Protein AF-A0A2V7X3W1-F1 (afdb_monomer)

Nearest PDB structures (foldseek):
  8ctm-assembly1_B  TM=8.273E-01  e=1.477E-01  Leishmania donovani
  3b9x-assembly1_B  TM=9.143E-01  e=3.402E-01  Escherichia coli K-12
  8ctm-assembly1_C  TM=8.310E-01  e=2.525E-01  Leishmania donovani
  1ezr-assembly1_A  TM=7.830E-01  e=3.205E-01  Leishmania major

Radius of gyration: 19.63 Å; Cα contacts (8 Å, |Δi|>4): 109; chains: 1; bounding box: 45×20×52 Å

pLDDT: mean 96.44, std 4.78, range [58.5, 98.56]

Solvent-accessible surface area (backbone atoms only — not comparable to full-atom values): 4631 Å² total; per-residue (Å²): 126,61,53,46,70,43,78,24,30,64,50,67,40,80,77,51,92,91,48,53,71,38,75,48,66,44,87,81,40,54,46,74,38,68,43,82,58,95,89,47,71,45,76,81,50,70,44,81,48,72,61,79,42,71,45,78,78,47,69,43,62,69,62,47,50,53,51,53,54,31,50,76,73,78,88

Mean predicted aligned error: 4.04 Å

Secondary structure (DSSP, 8-state):
--EEEEEEEEEE--S-TTTTT-EEEESSSEEEEEEEETTEEEEEEEEEPPP-EEEEEEE-HHHHHHHHHHHHTT-

Sequence (75 aa):
SLVTLKDMHVDVETRGEFTRGETVANRMGSDENNVLHGDHYEIEGVIDLKPNARVCLASDADRFLKLFVGRIKGK

Foldseek 3Di:
DQFDWDFWAWDAACDDPPRHRPTDTDPPQWDFPWDDDPPGTDRPDIGGHGGPDIDTPDGPVVVVVVVVVCVVVVD

Structure (mmCIF, N/CA/C/O backbone):
data_AF-A0A2V7X3W1-F1
#
_entry.id   AF-A0A2V7X3W1-F1
#
loop_
_atom_site.group_PDB
_atom_site.id
_atom_site.type_symbol
_atom_site.label_atom_id
_atom_site.label_alt_id
_atom_site.label_comp_id
_atom_site.label_asym_id
_atom_site.label_entity_id
_atom_site.label_seq_id
_atom_site.pdbx_PDB_ins_code
_atom_site.Cartn_x
_atom_site.Cartn_y
_atom_site.Cartn_z
_atom_site.occupancy
_atom_site.B_iso_or_equiv
_atom_site.auth_seq_id
_atom_site.auth_comp_id
_atom_site.auth_asym_id
_atom_site.auth_atom_id
_atom_site.pdbx_PDB_model_num
ATOM 1 N N . SER A 1 1 ? -15.957 1.10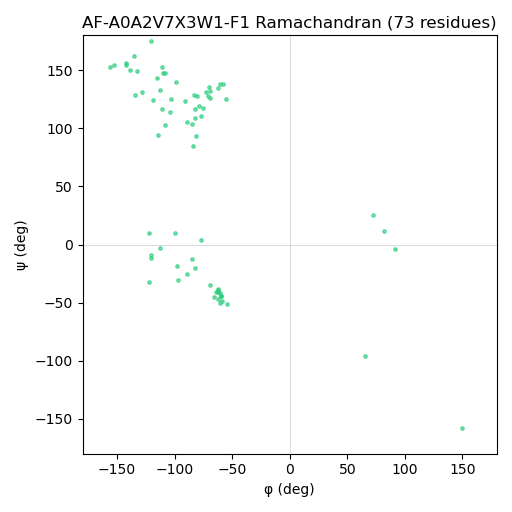2 7.595 1.00 84.12 1 SER A N 1
ATOM 2 C CA . SER A 1 1 ? -14.645 0.440 7.711 1.00 84.12 1 SER A CA 1
ATOM 3 C C . SER A 1 1 ? -13.972 0.889 9.005 1.00 84.12 1 SER A C 1
ATOM 5 O O . SER A 1 1 ? -14.306 1.975 9.459 1.00 84.12 1 SER A O 1
ATOM 7 N N . LEU A 1 2 ? -13.089 0.081 9.609 1.00 95.62 2 LEU A N 1
ATOM 8 C CA . LEU A 1 2 ? -12.208 0.508 10.720 1.00 95.62 2 LEU A CA 1
ATOM 9 C C . LEU A 1 2 ? -10.917 1.168 10.229 1.00 95.62 2 LEU A C 1
ATOM 11 O O . LEU A 1 2 ? -10.176 1.734 11.021 1.00 95.62 2 LEU A O 1
ATOM 15 N N . VAL A 1 3 ? -10.633 1.054 8.935 1.00 97.75 3 VAL A N 1
ATOM 16 C CA . VAL A 1 3 ? -9.419 1.568 8.309 1.00 97.75 3 VAL A CA 1
ATOM 17 C C . VAL A 1 3 ? -9.739 2.198 6.961 1.00 97.75 3 VAL A C 1
ATOM 19 O O . VAL A 1 3 ? -10.674 1.770 6.273 1.00 97.75 3 VAL A O 1
ATOM 22 N N . THR A 1 4 ? -8.945 3.187 6.577 1.00 97.88 4 THR A N 1
ATOM 23 C CA . THR A 1 4 ? -8.904 3.739 5.223 1.00 97.88 4 THR A CA 1
ATOM 24 C C . THR A 1 4 ? -7.849 2.978 4.436 1.00 97.88 4 THR A C 1
ATOM 26 O O . THR A 1 4 ? -6.691 2.916 4.847 1.00 97.88 4 THR A O 1
ATOM 29 N N . LEU A 1 5 ? -8.255 2.386 3.315 1.00 97.75 5 LEU A N 1
ATOM 30 C CA . LEU A 1 5 ? -7.378 1.624 2.431 1.00 97.75 5 LEU A CA 1
ATOM 31 C C . LEU A 1 5 ? -7.143 2.402 1.134 1.00 97.75 5 LEU A C 1
ATOM 33 O O . LEU A 1 5 ? -8.045 3.099 0.669 1.00 97.75 5 LEU A O 1
ATOM 37 N N . LYS A 1 6 ? -5.962 2.244 0.540 1.00 97.62 6 LYS A N 1
ATOM 38 C CA . LYS A 1 6 ? -5.661 2.673 -0.828 1.00 97.62 6 LYS A CA 1
ATOM 39 C C . LYS A 1 6 ? -5.050 1.510 -1.601 1.00 97.62 6 LYS A C 1
ATOM 41 O O . LYS A 1 6 ? -4.121 0.870 -1.112 1.00 97.62 6 LYS A O 1
ATOM 46 N N . ASP A 1 7 ? -5.570 1.253 -2.794 1.00 98.00 7 ASP A N 1
ATOM 47 C CA . ASP A 1 7 ? -5.021 0.245 -3.697 1.00 98.00 7 ASP A CA 1
ATOM 48 C C . ASP A 1 7 ? -3.681 0.750 -4.254 1.00 98.00 7 ASP A C 1
ATOM 50 O O . ASP A 1 7 ? -3.585 1.885 -4.727 1.00 98.00 7 ASP A O 1
ATOM 54 N N . MET A 1 8 ? -2.635 -0.067 -4.134 1.00 98.44 8 MET A N 1
ATOM 55 C CA . MET A 1 8 ? -1.278 0.243 -4.594 1.00 98.44 8 MET A CA 1
ATOM 56 C C . MET A 1 8 ? -0.611 -1.001 -5.183 1.00 98.44 8 MET A C 1
ATOM 58 O O . MET A 1 8 ? -0.965 -2.134 -4.839 1.00 98.44 8 MET A O 1
ATOM 62 N N . HIS A 1 9 ? 0.372 -0.784 -6.057 1.00 98.50 9 HIS A N 1
ATOM 63 C CA . HIS A 1 9 ? 1.370 -1.806 -6.354 1.00 98.50 9 HIS A CA 1
ATOM 64 C C . HIS A 1 9 ? 2.423 -1.781 -5.247 1.00 98.50 9 HIS A C 1
ATOM 66 O O . HIS A 1 9 ? 2.922 -0.711 -4.888 1.00 98.50 9 HIS A O 1
ATOM 72 N N . VAL A 1 10 ? 2.697 -2.941 -4.665 1.00 98.38 10 VAL A N 1
ATOM 73 C CA . VAL A 1 10 ? 3.599 -3.099 -3.531 1.00 98.38 10 VAL A CA 1
ATOM 74 C C . VAL A 1 10 ? 4.526 -4.275 -3.782 1.00 98.38 10 VAL A C 1
ATOM 76 O O . VAL A 1 10 ? 4.052 -5.383 -4.034 1.00 98.38 10 VAL A O 1
ATOM 79 N N . ASP A 1 11 ? 5.820 -4.033 -3.618 1.00 98.06 11 ASP A N 1
ATOM 80 C CA . ASP A 1 11 ? 6.869 -5.047 -3.641 1.00 98.06 11 ASP A CA 1
ATOM 81 C C . ASP A 1 11 ? 7.636 -5.082 -2.313 1.00 98.06 11 ASP A C 1
ATOM 83 O O . ASP A 1 11 ? 7.414 -4.271 -1.408 1.00 98.06 11 ASP A O 1
ATOM 87 N N . VAL A 1 12 ? 8.547 -6.048 -2.189 1.00 98.44 12 VAL A N 1
ATOM 88 C CA . VAL A 1 12 ? 9.483 -6.153 -1.066 1.00 98.44 12 VAL A CA 1
ATOM 89 C C . VAL A 1 12 ? 10.905 -6.057 -1.602 1.00 98.44 12 VAL A C 1
ATOM 91 O O . VAL A 1 12 ? 11.306 -6.858 -2.446 1.00 98.44 12 VAL A O 1
ATOM 94 N N . GLU A 1 13 ? 11.685 -5.109 -1.089 1.00 98.25 13 GLU A N 1
ATOM 95 C CA . GLU A 1 13 ? 13.106 -4.994 -1.419 1.00 98.25 13 GLU A CA 1
ATOM 96 C C . GLU A 1 13 ? 13.877 -6.171 -0.802 1.00 98.25 13 GLU A C 1
ATOM 98 O O . GLU A 1 13 ? 13.801 -6.438 0.398 1.00 98.25 13 GLU A O 1
ATOM 103 N N . THR A 1 14 ? 14.630 -6.912 -1.613 1.00 98.06 14 THR A N 1
ATOM 104 C CA . THR A 1 14 ? 15.273 -8.171 -1.190 1.00 98.06 14 THR A CA 1
ATOM 105 C C . THR A 1 14 ? 16.794 -8.175 -1.309 1.00 98.06 14 THR A C 1
ATOM 107 O O . THR A 1 14 ? 17.432 -9.086 -0.769 1.00 98.06 14 THR A O 1
ATOM 110 N N . ARG A 1 15 ? 17.380 -7.182 -1.981 1.00 97.94 15 ARG A N 1
ATOM 111 C CA . ARG A 1 15 ? 18.777 -7.142 -2.432 1.00 97.94 15 ARG A CA 1
ATOM 112 C C 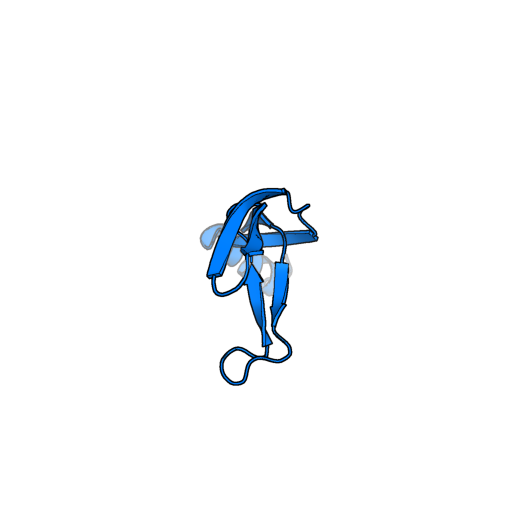. ARG A 1 15 ? 19.563 -5.945 -1.898 1.00 97.94 15 ARG A C 1
ATOM 114 O O . ARG A 1 15 ? 20.766 -6.092 -1.705 1.00 97.94 15 ARG A O 1
ATOM 121 N N . GLY A 1 16 ? 18.925 -4.795 -1.691 1.00 96.69 16 GLY A N 1
ATOM 122 C CA . GLY A 1 16 ? 19.586 -3.576 -1.218 1.00 96.69 16 GLY A CA 1
ATOM 123 C C . GLY A 1 16 ? 20.233 -3.756 0.157 1.00 96.69 16 GLY A C 1
ATOM 124 O O . GLY A 1 16 ? 19.639 -4.352 1.047 1.00 96.69 16 GLY A O 1
ATOM 125 N N . GLU A 1 17 ? 21.442 -3.232 0.359 1.00 97.75 17 GLU A N 1
ATOM 126 C CA . GLU A 1 17 ? 22.161 -3.356 1.639 1.00 97.75 17 GLU A CA 1
ATOM 127 C C . GLU A 1 17 ? 21.414 -2.672 2.796 1.00 97.75 17 GLU A C 1
ATOM 129 O O . GLU A 1 17 ? 21.311 -3.227 3.888 1.00 97.75 17 GLU A O 1
ATOM 134 N N . PHE A 1 18 ? 20.849 -1.489 2.540 1.00 97.38 18 PHE A N 1
ATOM 135 C CA . PHE A 1 18 ? 20.251 -0.637 3.574 1.00 97.38 18 PHE A CA 1
ATOM 136 C C . PHE A 1 18 ? 18.731 -0.760 3.700 1.00 97.38 18 PHE A C 1
ATOM 138 O O . PHE A 1 18 ? 18.169 -0.367 4.718 1.00 97.38 18 PHE A O 1
ATOM 145 N N . THR A 1 19 ? 18.063 -1.288 2.676 1.00 97.88 19 THR A N 1
ATOM 146 C CA . THR A 1 19 ? 16.595 -1.295 2.564 1.00 97.88 19 THR A CA 1
ATOM 147 C C . THR A 1 19 ? 16.018 -2.701 2.430 1.00 97.88 19 THR A C 1
ATOM 149 O O . THR A 1 19 ? 14.826 -2.867 2.187 1.00 97.88 19 THR A O 1
ATOM 152 N N . ARG A 1 20 ? 16.828 -3.752 2.620 1.00 97.81 20 ARG A N 1
ATOM 153 C CA . ARG A 1 20 ? 16.335 -5.133 2.589 1.00 97.81 20 ARG A CA 1
ATOM 154 C C . ARG A 1 20 ? 15.194 -5.333 3.589 1.00 97.81 20 ARG A C 1
ATOM 156 O O . ARG A 1 20 ? 15.356 -5.111 4.785 1.00 97.81 20 ARG A O 1
ATOM 163 N N . GLY A 1 21 ? 14.064 -5.826 3.096 1.00 98.19 21 GLY A N 1
ATOM 164 C CA . GLY A 1 21 ? 12.828 -6.018 3.852 1.00 98.19 21 GLY A CA 1
ATOM 165 C C . GLY A 1 21 ? 11.868 -4.828 3.800 1.00 98.19 21 GLY A C 1
ATOM 166 O O . GLY A 1 21 ? 10.762 -4.937 4.329 1.00 98.19 21 GLY A O 1
ATOM 167 N N . GLU A 1 22 ? 12.244 -3.715 3.166 1.00 98.56 22 GLU A N 1
ATOM 16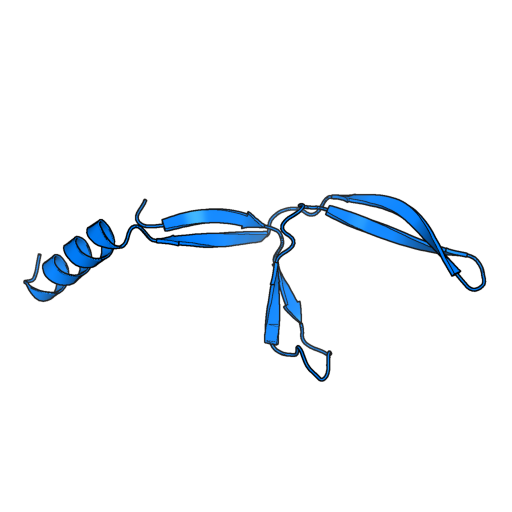8 C CA . GLU A 1 22 ? 11.343 -2.585 2.953 1.00 98.56 22 GLU A CA 1
ATOM 169 C C . GLU A 1 22 ? 10.149 -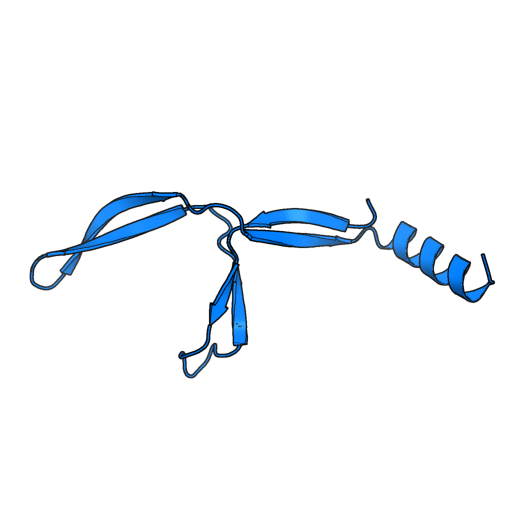2.999 2.086 1.00 98.56 22 GLU A C 1
ATOM 171 O O . GLU A 1 22 ? 10.291 -3.667 1.061 1.00 98.56 22 GLU A O 1
ATOM 176 N N . THR A 1 23 ? 8.956 -2.582 2.509 1.00 98.19 23 THR A N 1
ATOM 177 C CA . THR A 1 23 ? 7.736 -2.676 1.705 1.00 98.19 23 THR A CA 1
ATOM 178 C C . THR A 1 23 ? 7.660 -1.450 0.801 1.00 98.19 23 THR A C 1
ATOM 180 O O . THR A 1 23 ? 7.337 -0.354 1.260 1.00 98.19 23 THR A O 1
ATOM 183 N N . VAL A 1 24 ? 7.965 -1.631 -0.480 1.00 98.00 24 VAL A N 1
ATOM 184 C CA . VAL A 1 24 ? 8.045 -0.546 -1.460 1.00 98.00 24 VAL A CA 1
ATOM 185 C C . VAL A 1 24 ? 6.668 -0.349 -2.076 1.00 98.00 24 VAL A C 1
ATOM 187 O O . VAL A 1 24 ? 6.211 -1.163 -2.872 1.00 98.00 24 VAL A O 1
ATOM 190 N N . ALA A 1 25 ? 5.977 0.719 -1.679 1.00 98.00 25 ALA A N 1
ATOM 191 C CA . ALA A 1 25 ? 4.624 1.013 -2.140 1.00 98.00 25 ALA A CA 1
ATOM 192 C C . ALA A 1 25 ? 4.615 2.146 -3.175 1.00 98.00 25 ALA A C 1
ATOM 194 O O . ALA A 1 25 ? 4.865 3.308 -2.834 1.00 98.00 25 ALA A O 1
ATOM 195 N N . ASN A 1 26 ? 4.248 1.836 -4.422 1.00 97.31 26 ASN A N 1
ATOM 196 C CA . ASN A 1 26 ? 4.094 2.852 -5.459 1.00 97.31 26 ASN A CA 1
ATOM 197 C C . ASN A 1 26 ? 2.768 3.613 -5.254 1.00 97.31 26 ASN A C 1
ATOM 199 O O . ASN A 1 26 ? 1.667 3.086 -5.434 1.00 97.31 26 ASN A O 1
ATOM 203 N N . ARG A 1 27 ? 2.877 4.890 -4.861 1.00 95.06 27 ARG A N 1
ATOM 204 C CA . ARG A 1 27 ? 1.723 5.765 -4.584 1.00 95.06 27 ARG A CA 1
ATOM 205 C C . ARG A 1 27 ? 1.112 6.401 -5.831 1.00 95.06 27 ARG A C 1
ATOM 207 O O . ARG A 1 27 ? -0.033 6.863 -5.731 1.00 95.06 27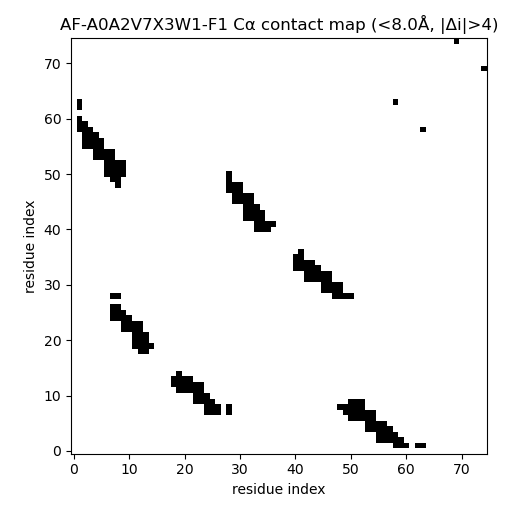 ARG A O 1
ATOM 214 N N . MET A 1 28 ? 1.876 6.461 -6.920 1.00 95.19 28 MET A N 1
ATOM 215 C CA . MET A 1 28 ? 1.522 7.119 -8.180 1.00 95.19 28 MET A CA 1
ATOM 216 C C . MET A 1 28 ? 0.786 6.174 -9.133 1.00 95.19 28 MET A C 1
ATOM 218 O O . MET A 1 28 ? -0.028 6.636 -9.921 1.00 95.19 28 MET A O 1
ATOM 222 N N . GLY A 1 29 ? 1.000 4.861 -8.997 1.00 96.00 29 GLY A N 1
ATOM 223 C CA . GLY A 1 29 ? 0.374 3.837 -9.837 1.00 96.00 29 GLY A CA 1
ATOM 224 C C . GLY A 1 29 ? 1.073 3.629 -11.181 1.00 96.00 29 GLY A C 1
ATOM 225 O O . GLY A 1 29 ? 0.528 2.946 -12.040 1.00 96.00 29 GLY A O 1
ATOM 226 N N . SER A 1 30 ? 2.265 4.192 -11.356 1.00 96.69 30 SER A N 1
ATOM 227 C CA . SER A 1 30 ? 3.066 4.083 -12.571 1.00 96.69 30 SER A CA 1
ATOM 228 C C . SER A 1 30 ? 4.550 4.219 -12.248 1.00 96.69 30 SER A C 1
ATOM 230 O O . SER A 1 30 ? 4.900 4.901 -11.279 1.00 96.69 30 SER A O 1
ATOM 232 N N . ASP A 1 31 ? 5.397 3.644 -13.092 1.00 95.75 31 ASP A N 1
ATOM 233 C CA . ASP A 1 31 ? 6.844 3.869 -13.098 1.00 95.75 31 ASP A CA 1
ATOM 234 C C . ASP A 1 31 ? 7.262 4.640 -14.351 1.00 95.75 31 ASP A C 1
ATOM 236 O O . ASP A 1 31 ? 6.611 4.562 -15.393 1.00 95.75 31 ASP A O 1
ATOM 240 N N . GLU A 1 32 ? 8.360 5.382 -14.265 1.00 96.12 32 GLU A N 1
ATOM 241 C CA . GLU A 1 32 ? 8.996 5.972 -15.442 1.00 96.12 32 GLU A CA 1
ATOM 242 C C . GLU A 1 32 ? 9.644 4.875 -16.295 1.00 96.12 32 GLU A C 1
ATOM 244 O O . GLU A 1 32 ? 10.352 4.002 -15.786 1.00 96.12 32 GLU A O 1
ATOM 249 N N . ASN A 1 33 ? 9.445 4.940 -17.610 1.00 96.12 33 ASN A N 1
ATOM 250 C CA . ASN A 1 33 ? 10.160 4.092 -18.555 1.00 96.12 33 ASN A CA 1
ATOM 251 C C . ASN A 1 33 ? 11.524 4.717 -18.876 1.00 96.12 33 ASN A C 1
ATOM 253 O O . ASN A 1 33 ? 11.663 5.456 -19.851 1.00 96.12 33 ASN A O 1
ATOM 257 N N . ASN A 1 34 ? 12.511 4.438 -18.028 1.00 96.19 34 ASN A N 1
ATOM 258 C CA . ASN A 1 34 ? 13.883 4.904 -18.203 1.00 96.19 34 ASN A CA 1
ATOM 259 C C . ASN A 1 34 ? 14.655 3.991 -19.168 1.00 96.19 34 ASN A C 1
ATOM 261 O O . ASN A 1 34 ? 14.893 2.820 -18.867 1.00 96.19 34 ASN A O 1
ATOM 265 N N . VAL A 1 35 ? 15.081 4.535 -20.310 1.00 96.81 35 VAL A N 1
ATOM 266 C CA . VAL A 1 35 ? 15.782 3.810 -21.382 1.00 96.81 35 VAL A CA 1
ATOM 267 C C . VAL A 1 35 ? 17.225 4.299 -21.491 1.00 96.81 35 VAL A C 1
ATOM 269 O O . VAL A 1 35 ? 17.480 5.500 -21.482 1.00 96.81 35 VAL A O 1
ATOM 272 N N . LEU A 1 36 ? 18.183 3.369 -21.563 1.00 97.06 36 LEU A N 1
ATOM 273 C CA . LEU A 1 36 ? 19.610 3.685 -21.667 1.00 97.06 36 LEU A CA 1
ATOM 274 C C . LEU A 1 36 ? 19.980 4.078 -23.104 1.00 97.06 36 LEU A C 1
ATOM 276 O O . LEU A 1 36 ? 19.919 3.246 -24.011 1.00 97.06 36 LEU A O 1
ATOM 280 N N . HIS A 1 37 ? 20.467 5.303 -23.276 1.00 96.25 37 HIS A N 1
ATOM 281 C CA . HIS A 1 37 ? 21.002 5.846 -24.522 1.00 96.25 37 HIS A CA 1
ATOM 282 C C . HIS A 1 37 ? 22.490 6.133 -24.373 1.00 96.25 37 HIS A C 1
ATOM 284 O O . HIS A 1 37 ? 22.908 7.187 -23.900 1.00 96.25 37 HIS A O 1
ATOM 290 N N . GLY A 1 38 ? 23.317 5.170 -24.778 1.00 95.69 38 GLY A N 1
ATOM 291 C CA . GLY A 1 38 ? 24.769 5.290 -24.668 1.00 95.69 38 GLY A CA 1
ATOM 292 C C . GLY A 1 38 ? 25.229 5.333 -23.210 1.00 95.69 38 GLY A C 1
ATOM 293 O O . GLY A 1 38 ? 25.425 4.286 -22.597 1.00 95.69 38 GLY A O 1
ATOM 294 N N . ASP A 1 39 ? 25.430 6.536 -22.681 1.00 96.12 39 ASP A N 1
ATOM 295 C CA . ASP A 1 39 ? 25.977 6.812 -21.351 1.00 96.12 39 ASP A CA 1
ATOM 296 C C . ASP A 1 39 ? 24.979 7.448 -20.367 1.00 96.12 39 ASP A C 1
ATOM 298 O O . ASP A 1 39 ? 25.320 7.642 -19.199 1.00 96.12 39 ASP A O 1
ATOM 302 N N . HIS A 1 40 ? 23.752 7.743 -20.798 1.00 96.00 40 HIS A N 1
ATOM 303 C CA . HIS A 1 40 ? 22.718 8.337 -19.953 1.00 96.00 40 HIS A CA 1
ATOM 304 C C . HIS A 1 40 ? 21.365 7.652 -20.150 1.00 96.00 40 HIS A C 1
ATOM 306 O O . HIS A 1 40 ? 21.140 6.940 -21.125 1.00 96.00 40 HIS A O 1
ATOM 312 N N . TYR A 1 41 ? 20.464 7.848 -19.191 1.00 97.19 41 TYR A N 1
ATOM 313 C CA . TYR A 1 41 ? 19.082 7.395 -19.302 1.00 97.19 41 TYR A CA 1
ATOM 314 C C . TYR A 1 41 ? 18.187 8.553 -19.735 1.00 97.19 41 TYR A C 1
ATOM 316 O O . TYR A 1 41 ? 18.335 9.667 -19.230 1.00 97.19 41 TYR A O 1
ATOM 324 N N . GLU A 1 42 ? 17.237 8.267 -20.619 1.00 97.56 42 GLU A N 1
ATOM 325 C CA . GLU A 1 42 ? 16.139 9.169 -20.963 1.00 97.56 42 GLU A CA 1
ATOM 326 C C . GLU A 1 42 ? 14.800 8.557 -20.531 1.00 97.56 42 GLU A C 1
ATOM 328 O O . GLU A 1 42 ? 14.597 7.343 -20.621 1.00 97.56 42 GLU A O 1
ATOM 333 N N . ILE A 1 43 ? 13.876 9.400 -20.059 1.00 96.62 43 ILE A N 1
ATOM 334 C CA . ILE A 1 43 ? 12.502 8.987 -19.752 1.00 96.62 43 ILE A CA 1
ATOM 335 C C . ILE A 1 43 ? 11.712 8.995 -21.061 1.00 96.62 43 ILE A C 1
ATOM 337 O O . ILE A 1 43 ? 11.370 10.057 -21.579 1.00 96.62 43 ILE A O 1
ATOM 341 N N . GLU A 1 44 ? 11.366 7.818 -21.573 1.00 96.69 44 GLU A N 1
ATOM 342 C CA . GLU A 1 44 ? 10.614 7.677 -22.830 1.00 96.69 44 GLU A CA 1
ATOM 343 C C . GLU A 1 44 ? 9.114 7.425 -22.621 1.00 96.69 44 GLU A C 1
ATOM 345 O O . GLU A 1 44 ? 8.382 7.089 -23.552 1.00 96.69 44 GLU A O 1
ATOM 350 N N . GLY A 1 45 ? 8.625 7.565 -21.391 1.00 95.88 45 GLY A N 1
ATOM 351 C CA . GLY A 1 45 ? 7.212 7.408 -21.069 1.00 95.88 45 GLY A CA 1
ATOM 352 C C . GLY A 1 45 ? 6.990 6.887 -19.660 1.00 95.88 45 GLY A C 1
ATOM 353 O O . GLY A 1 45 ? 7.855 7.002 -18.792 1.00 95.88 45 GLY A O 1
ATOM 354 N N . VAL A 1 46 ? 5.815 6.300 -19.445 1.00 96.44 46 VAL A N 1
ATOM 355 C CA . VAL A 1 46 ? 5.417 5.704 -18.168 1.00 96.44 46 VAL A CA 1
ATOM 356 C C . VAL A 1 46 ? 4.827 4.316 -18.380 1.00 96.44 46 VAL A C 1
ATOM 358 O O . VAL A 1 46 ? 4.214 4.035 -19.410 1.00 96.44 46 VAL A O 1
ATOM 361 N N . ILE A 1 47 ? 5.018 3.453 -17.391 1.00 96.62 47 ILE A N 1
ATOM 362 C CA . ILE A 1 47 ? 4.470 2.104 -17.329 1.00 96.62 47 ILE A CA 1
ATOM 363 C C . ILE A 1 47 ? 3.429 2.090 -16.216 1.00 96.62 47 ILE A C 1
ATOM 365 O O . ILE A 1 47 ? 3.768 2.278 -15.049 1.00 96.62 47 ILE A O 1
ATOM 369 N N . ASP A 1 48 ? 2.167 1.849 -16.566 1.00 96.75 48 ASP A N 1
ATOM 370 C C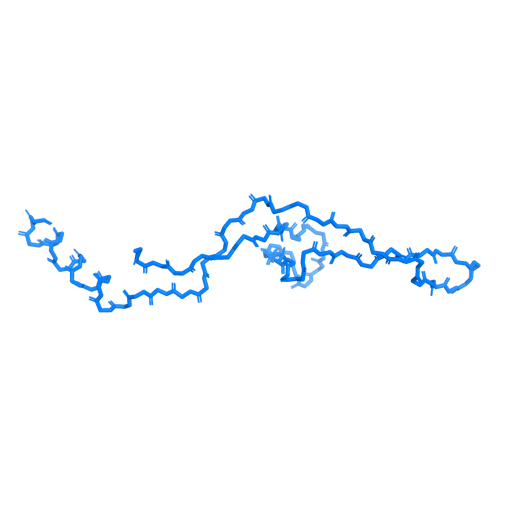A . ASP A 1 48 ? 1.097 1.713 -15.578 1.00 96.75 48 ASP A CA 1
ATOM 371 C C . ASP A 1 48 ? 1.266 0.426 -14.764 1.00 96.75 48 ASP A C 1
ATOM 373 O O . ASP A 1 48 ? 1.412 -0.675 -15.308 1.00 96.75 48 ASP A O 1
ATOM 377 N N . LEU A 1 49 ? 1.166 0.547 -13.443 1.00 97.12 49 LEU A N 1
ATOM 378 C CA . LEU A 1 49 ? 1.246 -0.575 -12.520 1.00 97.12 49 LEU A CA 1
ATOM 379 C C . LEU A 1 49 ? -0.142 -0.949 -12.011 1.00 97.12 49 LEU A C 1
ATOM 381 O O . LEU A 1 49 ? -0.863 -0.150 -11.410 1.00 97.12 49 LEU A O 1
ATOM 385 N N . LYS A 1 50 ? -0.510 -2.220 -12.182 1.00 97.94 50 LYS A N 1
ATOM 386 C CA . LYS A 1 50 ? -1.742 -2.749 -11.591 1.00 97.94 50 LYS A CA 1
ATOM 387 C C . LYS A 1 50 ? -1.573 -2.901 -10.077 1.00 97.94 50 LYS A C 1
ATOM 389 O O . LYS A 1 50 ? -0.598 -3.529 -9.656 1.00 97.94 50 LYS A O 1
ATOM 394 N N . PRO A 1 51 ? -2.521 -2.422 -9.253 1.00 98.31 51 PRO A N 1
ATOM 395 C CA . PRO A 1 51 ? -2.488 -2.677 -7.821 1.00 98.31 51 PRO A CA 1
ATOM 396 C C . PRO A 1 51 ? -2.496 -4.174 -7.499 1.00 98.31 51 PRO A C 1
ATOM 398 O O . PRO A 1 51 ? -3.257 -4.939 -8.092 1.00 98.31 51 PRO A O 1
ATOM 401 N N . ASN A 1 52 ? -1.680 -4.579 -6.529 1.00 98.38 52 ASN A N 1
ATOM 402 C CA . ASN A 1 52 ? -1.625 -5.948 -6.005 1.00 98.38 52 ASN A CA 1
ATOM 403 C C . ASN A 1 52 ? -1.934 -6.011 -4.496 1.00 98.38 52 ASN A C 1
ATOM 405 O O . ASN A 1 52 ? -2.135 -7.096 -3.951 1.00 98.38 52 ASN A O 1
ATOM 409 N N . ALA A 1 53 ? -2.017 -4.859 -3.826 1.00 98.38 53 ALA A N 1
ATOM 410 C CA . ALA A 1 53 ? -2.245 -4.755 -2.396 1.00 98.38 53 ALA A CA 1
ATOM 411 C C . ALA A 1 53 ? -3.165 -3.578 -2.050 1.00 98.38 53 ALA A C 1
ATOM 413 O O . ALA A 1 53 ? -3.235 -2.571 -2.754 1.00 98.38 53 ALA A O 1
ATOM 414 N N . ARG A 1 54 ? -3.852 -3.699 -0.907 1.00 98.00 54 ARG A N 1
ATOM 415 C CA . ARG A 1 54 ? -4.648 -2.621 -0.305 1.00 98.00 54 ARG A CA 1
ATOM 416 C C . ARG A 1 54 ? -3.928 -2.115 0.935 1.00 98.00 54 ARG A C 1
ATOM 418 O O . ARG A 1 54 ? -3.954 -2.767 1.978 1.00 98.00 54 ARG A O 1
ATOM 425 N N . VAL A 1 55 ? -3.272 -0.971 0.816 1.00 98.00 55 VAL A N 1
ATOM 426 C CA . VAL A 1 55 ? -2.434 -0.395 1.870 1.00 98.00 55 VAL A CA 1
ATOM 427 C C . VAL A 1 55 ? -3.301 0.375 2.860 1.00 98.00 55 VAL A C 1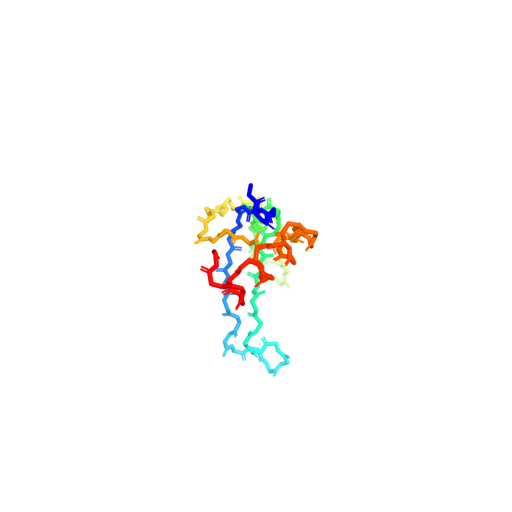
ATOM 429 O O . VAL A 1 55 ? -4.101 1.226 2.472 1.00 98.00 55 VAL A O 1
ATOM 432 N N . CYS A 1 56 ? -3.147 0.080 4.152 1.00 97.50 56 CYS A N 1
ATOM 433 C CA . CYS A 1 56 ? -3.812 0.810 5.227 1.00 97.50 56 CYS A CA 1
ATOM 434 C C . CYS A 1 56 ? -3.135 2.167 5.443 1.00 97.50 56 CYS A C 1
ATOM 436 O O . CYS A 1 56 ? -1.961 2.219 5.797 1.00 97.50 56 CYS A O 1
ATOM 438 N N . LEU A 1 57 ? -3.875 3.255 5.232 1.00 96.81 57 LEU A N 1
ATOM 439 C CA . LEU A 1 57 ? -3.368 4.622 5.391 1.00 96.81 57 LEU A CA 1
ATOM 440 C C . LEU A 1 57 ? -3.721 5.232 6.747 1.00 96.81 57 LEU A C 1
ATOM 442 O O . LEU A 1 57 ? -2.989 6.075 7.254 1.00 96.81 57 LEU A O 1
ATOM 446 N N . ALA A 1 58 ? -4.859 4.837 7.314 1.00 97.56 58 ALA A N 1
ATOM 447 C CA . ALA A 1 58 ? -5.338 5.351 8.589 1.00 97.56 58 ALA A CA 1
ATOM 448 C C . ALA A 1 58 ? -6.287 4.353 9.252 1.00 97.56 58 ALA A C 1
ATOM 450 O O . ALA A 1 58 ? -6.988 3.606 8.567 1.00 97.56 58 ALA A O 1
ATOM 451 N N . SER A 1 59 ? -6.353 4.388 10.580 1.00 97.19 59 SER A N 1
ATOM 452 C CA . SER A 1 59 ? -7.357 3.684 11.374 1.00 97.19 59 SER A CA 1
ATOM 453 C C . SER A 1 59 ? -8.338 4.667 12.014 1.00 97.19 59 SER A C 1
ATOM 455 O O . SER A 1 59 ? -7.983 5.786 12.380 1.00 97.19 59 SER A O 1
ATOM 457 N N . ASP A 1 60 ? -9.588 4.236 12.165 1.00 98.00 60 ASP A N 1
ATOM 458 C CA . ASP A 1 60 ? -10.573 4.895 13.020 1.00 98.00 60 ASP A CA 1
ATOM 459 C C . ASP A 1 60 ? -10.322 4.444 14.465 1.00 98.00 60 ASP A C 1
ATOM 461 O O . ASP A 1 60 ? -10.777 3.377 14.896 1.00 98.00 60 ASP A O 1
ATOM 465 N N . ALA A 1 61 ? -9.523 5.233 15.187 1.00 96.50 61 ALA A N 1
ATOM 466 C CA . ALA A 1 61 ? -9.057 4.897 16.529 1.00 96.50 61 ALA A CA 1
ATOM 467 C C . ALA A 1 61 ? -10.214 4.705 17.523 1.00 96.50 61 ALA A C 1
ATOM 469 O O . ALA A 1 61 ? -10.237 3.719 18.262 1.00 96.50 61 ALA A O 1
ATOM 470 N N . ASP A 1 62 ? -11.216 5.586 17.503 1.00 97.25 62 ASP A N 1
ATOM 471 C CA . ASP A 1 62 ? -12.340 5.536 18.441 1.00 97.25 62 ASP A CA 1
ATOM 472 C C . ASP A 1 62 ? -13.193 4.286 18.239 1.00 97.25 62 ASP A C 1
ATOM 474 O O . ASP A 1 62 ? -13.572 3.603 19.199 1.00 97.25 62 ASP A O 1
ATOM 478 N N . ARG A 1 63 ? -13.506 3.949 16.983 1.00 97.19 63 ARG A N 1
ATOM 479 C CA . ARG A 1 63 ? -14.255 2.723 16.685 1.00 97.19 63 ARG A CA 1
ATOM 480 C C . ARG A 1 63 ? -13.425 1.480 16.954 1.00 97.19 63 ARG A C 1
ATOM 482 O O . ARG A 1 63 ? -13.995 0.487 17.408 1.00 97.19 63 ARG A O 1
ATOM 489 N N . PHE A 1 64 ? -12.116 1.524 16.713 1.00 97.00 64 PHE A N 1
ATOM 490 C CA . PHE A 1 64 ? -11.222 0.422 17.048 1.00 97.00 64 PHE A CA 1
ATOM 491 C C . PHE A 1 64 ? -11.209 0.156 18.557 1.00 97.00 64 PHE A C 1
ATOM 493 O O . PHE A 1 64 ? -11.402 -0.985 18.971 1.00 97.00 64 PHE A O 1
ATOM 500 N N . LEU A 1 65 ? -11.085 1.194 19.390 1.00 97.19 65 LEU A N 1
ATOM 501 C CA . LEU A 1 65 ? -11.118 1.049 20.847 1.00 97.19 65 LEU A CA 1
ATOM 502 C C . LEU A 1 65 ? -12.473 0.537 21.347 1.00 97.19 65 LEU A C 1
ATOM 504 O O . LEU A 1 65 ? -12.518 -0.347 22.203 1.00 97.19 65 LEU A O 1
ATOM 508 N N . LYS A 1 66 ? -13.587 1.020 20.781 1.00 96.62 66 LYS A N 1
ATOM 509 C CA . LYS A 1 66 ? -14.927 0.488 21.091 1.00 96.62 66 LYS A CA 1
ATOM 510 C C . LYS A 1 66 ? -15.040 -0.998 20.753 1.00 96.62 66 LYS A C 1
AT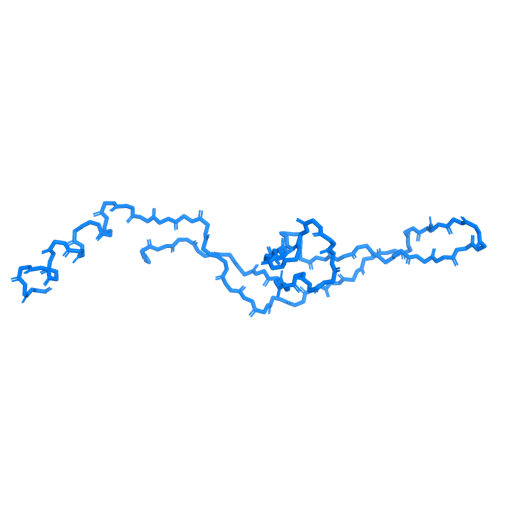OM 512 O O . LYS A 1 66 ? -15.553 -1.761 21.571 1.00 96.62 66 LYS A O 1
ATOM 517 N N . LEU A 1 67 ? -14.543 -1.412 19.583 1.00 96.19 67 LEU A N 1
ATOM 518 C CA . LEU A 1 67 ? -14.490 -2.823 19.198 1.00 96.19 67 LEU A CA 1
ATOM 519 C C . LEU A 1 67 ? -13.639 -3.628 20.189 1.00 96.19 67 LEU A C 1
ATOM 521 O O . LEU A 1 67 ? -14.091 -4.657 20.682 1.00 96.19 67 LEU A O 1
ATOM 525 N N . PHE A 1 68 ? -12.430 -3.157 20.492 1.00 96.69 68 PHE A N 1
ATOM 526 C CA . PHE A 1 68 ? -11.491 -3.828 21.386 1.00 96.69 68 PHE A CA 1
ATOM 527 C C . PHE A 1 68 ? -12.080 -4.044 22.787 1.00 96.69 68 PHE A C 1
ATOM 529 O O . PHE A 1 68 ? -12.091 -5.166 23.294 1.00 96.69 68 PHE A O 1
ATOM 536 N N . VAL A 1 69 ? -12.661 -2.998 23.385 1.00 97.56 69 VAL A N 1
ATOM 537 C CA . VAL A 1 69 ? -13.341 -3.086 24.687 1.00 97.56 69 VAL A CA 1
ATOM 538 C C . VAL A 1 69 ? -14.544 -4.029 24.628 1.00 97.56 69 VAL A C 1
ATOM 540 O O . VAL A 1 69 ?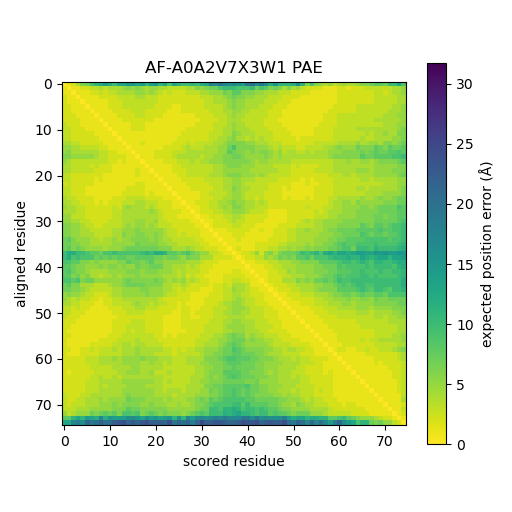 -14.770 -4.776 25.581 1.00 97.56 69 VAL A O 1
ATOM 543 N N . GLY A 1 70 ? -15.307 -4.016 23.530 1.00 97.56 70 GLY A N 1
ATOM 544 C CA . GLY A 1 70 ? -16.403 -4.961 23.303 1.00 97.56 70 GLY A CA 1
ATOM 545 C C . GLY A 1 70 ? -15.932 -6.409 23.422 1.00 97.56 70 GLY A C 1
ATOM 546 O O . GLY A 1 70 ? -16.450 -7.150 24.259 1.00 97.56 70 GLY A O 1
ATOM 547 N N . ARG A 1 71 ? -14.857 -6.753 22.700 1.00 96.75 71 ARG A N 1
ATOM 548 C CA . ARG A 1 71 ? -14.283 -8.106 22.688 1.00 96.75 71 ARG A CA 1
ATOM 549 C C . ARG A 1 71 ? -13.801 -8.562 24.063 1.00 96.75 71 ARG A C 1
ATOM 551 O O . ARG A 1 71 ? -14.082 -9.693 24.445 1.00 96.75 71 ARG A O 1
ATOM 558 N N . ILE A 1 72 ? -13.142 -7.690 24.832 1.00 97.06 72 ILE A N 1
ATOM 559 C CA . ILE A 1 72 ? -12.708 -8.006 26.208 1.00 97.06 72 ILE A CA 1
ATOM 560 C C . ILE A 1 72 ? -13.907 -8.304 27.115 1.00 97.06 72 ILE A C 1
ATOM 562 O O . ILE A 1 72 ? -13.849 -9.199 27.952 1.00 97.06 72 ILE A O 1
ATOM 566 N N . LYS A 1 73 ? -15.012 -7.573 26.942 1.00 97.06 73 LYS A N 1
ATOM 567 C CA . LYS A 1 73 ? -16.244 -7.771 27.718 1.00 97.06 73 LYS A CA 1
ATOM 568 C C . LYS A 1 73 ? -17.069 -8.982 27.259 1.00 97.06 73 LYS A C 1
ATOM 570 O O . LYS A 1 73 ? -18.166 -9.175 27.780 1.00 97.06 73 LYS A O 1
ATOM 575 N N . GLY A 1 74 ? -16.578 -9.769 26.298 1.00 91.38 74 GLY A N 1
ATOM 576 C CA . GLY A 1 74 ? -17.293 -10.917 25.738 1.00 91.38 74 GLY A CA 1
ATOM 577 C C . GLY A 1 74 ? -18.464 -10.532 24.829 1.00 91.38 74 GLY A C 1
ATOM 578 O O . GLY A 1 74 ? -19.414 -11.304 24.715 1.00 91.38 74 GLY A O 1
ATOM 579 N N . LYS A 1 75 ? -18.424 -9.338 24.223 1.00 58.50 75 LYS A N 1
ATOM 580 C CA . LYS A 1 75 ? -19.407 -8.848 23.246 1.00 58.50 75 LYS A CA 1
ATOM 581 C C . LYS A 1 75 ? -18.808 -8.710 21.849 1.00 58.50 75 LYS A C 1
ATOM 583 O O . LYS A 1 75 ? -17.601 -8.392 21.730 1.00 58.50 75 LYS A O 1
#